Protein AF-A0A7Y4G0K8-F1 (afdb_monomer_lite)

Secondary structure (DSSP, 8-state):
-HHHHHHHHHHHHS-----GGGS-GGG--GGGGGGTTTPPB-TT-TT-----B--B--EEEETTTTEEEE-S--EEE--TTT-TTT-SSEEEPPBPPHHHHT-HHHHHHHHHHHTTS-GGG-S---

Structure (mmCIF, N/CA/C/O backbone):
data_AF-A0A7Y4G0K8-F1
#
_entry.id   AF-A0A7Y4G0K8-F1
#
loop_
_atom_site.group_PDB
_atom_site.id
_atom_site.type_symbol
_atom_site.label_atom_id
_atom_site.label_alt_id
_atom_site.label_comp_id
_atom_site.label_asym_id
_atom_site.label_entity_id
_atom_site.label_seq_id
_atom_site.pdbx_PDB_ins_code
_atom_site.Cartn_x
_atom_site.Cartn_y
_atom_site.Cartn_z
_atom_site.occupancy
_atom_site.B_iso_or_equiv
_atom_site.auth_seq_id
_atom_site.auth_comp_id
_atom_site.auth_asym_id
_atom_site.auth_atom_id
_atom_site.pdbx_PDB_model_num
ATOM 1 N N . MET A 1 1 ? -24.004 -2.822 13.584 1.00 57.66 1 MET A N 1
ATOM 2 C CA . MET A 1 1 ? -24.973 -2.844 12.466 1.00 57.66 1 MET A CA 1
ATOM 3 C C . MET A 1 1 ? -24.349 -2.423 11.131 1.00 57.66 1 MET A C 1
ATOM 5 O O . MET A 1 1 ? -24.134 -3.307 10.323 1.00 57.66 1 MET A O 1
ATOM 9 N N . GLN A 1 2 ? -23.970 -1.157 10.875 1.00 69.88 2 GLN A N 1
ATOM 10 C CA . GLN A 1 2 ? -23.407 -0.779 9.552 1.00 69.88 2 GLN A CA 1
ATOM 11 C C . GLN A 1 2 ? -22.048 -1.425 9.214 1.00 69.88 2 GLN A C 1
ATOM 13 O O . GLN A 1 2 ? -21.810 -1.792 8.070 1.00 69.88 2 GLN A O 1
ATOM 18 N N . GLN A 1 3 ? -21.141 -1.562 10.185 1.00 70.81 3 GLN A N 1
ATOM 19 C CA . GLN A 1 3 ? -19.851 -2.234 9.969 1.00 70.81 3 GLN A CA 1
ATOM 20 C C . GLN A 1 3 ? -20.017 -3.737 9.707 1.00 70.81 3 GLN A C 1
ATOM 22 O O . GLN A 1 3 ? -19.375 -4.275 8.821 1.00 70.81 3 GLN A O 1
ATOM 27 N N . GLU A 1 4 ? -20.927 -4.389 10.427 1.00 72.75 4 GLU A N 1
ATOM 28 C CA . GLU A 1 4 ? -21.232 -5.815 10.267 1.00 72.75 4 GLU A CA 1
ATOM 29 C C . GLU A 1 4 ? -21.841 -6.127 8.894 1.00 72.75 4 GLU A C 1
ATOM 31 O O . GLU A 1 4 ? -21.417 -7.072 8.236 1.00 72.75 4 GLU A O 1
ATOM 36 N N . ILE A 1 5 ? -22.771 -5.286 8.423 1.00 71.75 5 ILE A N 1
ATOM 37 C CA . ILE A 1 5 ? -23.307 -5.359 7.055 1.00 71.75 5 ILE A CA 1
ATOM 38 C C . ILE A 1 5 ? -22.166 -5.244 6.041 1.00 71.75 5 ILE A C 1
ATOM 40 O O . ILE A 1 5 ? -22.027 -6.095 5.171 1.00 71.75 5 ILE A O 1
ATOM 44 N N . ARG A 1 6 ? -21.291 -4.250 6.219 1.00 79.19 6 ARG A N 1
ATOM 45 C CA . ARG A 1 6 ? -20.119 -4.050 5.364 1.00 79.19 6 ARG A CA 1
ATOM 46 C C . ARG A 1 6 ? -19.201 -5.277 5.348 1.00 79.19 6 ARG A C 1
ATOM 48 O O . ARG A 1 6 ? -18.877 -5.781 4.280 1.00 79.19 6 ARG A O 1
ATOM 55 N N . THR A 1 7 ? -18.829 -5.831 6.498 1.00 82.75 7 THR A N 1
ATOM 56 C CA . THR A 1 7 ? -18.032 -7.070 6.554 1.00 82.75 7 THR A CA 1
ATOM 57 C C . THR A 1 7 ? -18.723 -8.241 5.841 1.00 82.75 7 THR A C 1
ATOM 59 O O . THR A 1 7 ? -18.045 -9.024 5.175 1.00 82.75 7 THR A O 1
ATOM 62 N N . ASN A 1 8 ? -20.054 -8.356 5.916 1.00 83.31 8 ASN A N 1
ATOM 63 C CA . ASN A 1 8 ? -20.803 -9.380 5.180 1.00 83.31 8 ASN A CA 1
ATOM 64 C C . ASN A 1 8 ? -20.737 -9.183 3.657 1.00 83.31 8 ASN A C 1
ATOM 66 O O . ASN A 1 8 ? -20.658 -10.177 2.932 1.00 83.31 8 ASN A O 1
ATOM 70 N N . ASP A 1 9 ? -20.694 -7.944 3.164 1.00 87.38 9 ASP A N 1
ATOM 71 C CA . ASP A 1 9 ? -20.495 -7.665 1.736 1.00 87.38 9 ASP A CA 1
ATOM 72 C C . ASP A 1 9 ? -19.121 -8.154 1.268 1.00 87.38 9 ASP A C 1
ATOM 74 O O . ASP A 1 9 ? -19.030 -8.847 0.257 1.00 87.38 9 ASP A O 1
ATOM 78 N N . LEU A 1 10 ? -18.059 -7.879 2.037 1.00 90.06 10 LEU A N 1
ATOM 79 C CA . LEU A 1 10 ? -16.711 -8.354 1.707 1.00 90.06 10 LEU A CA 1
ATOM 80 C C . LEU A 1 10 ? -16.649 -9.886 1.658 1.00 90.06 10 LEU A C 1
ATOM 82 O O . LEU A 1 10 ? -16.046 -10.449 0.747 1.00 90.06 10 LEU A O 1
ATOM 86 N N . VAL A 1 11 ? -17.278 -10.565 2.621 1.00 89.31 11 VAL A N 1
ATOM 87 C CA . VAL A 1 11 ? -17.294 -12.036 2.684 1.00 89.31 11 VAL A CA 1
ATOM 88 C C . VAL A 1 11 ? -18.122 -12.646 1.553 1.00 89.31 11 VAL A C 1
ATOM 90 O O . VAL A 1 11 ? -17.733 -13.677 1.013 1.00 89.31 11 VAL A O 1
ATOM 93 N N . SER A 1 12 ? -19.257 -12.041 1.204 1.00 91.06 12 SER A N 1
ATOM 94 C CA . SER A 1 12 ? -20.169 -12.591 0.195 1.00 91.06 12 SER A CA 1
ATOM 95 C C . SER A 1 12 ? -19.725 -12.293 -1.238 1.00 91.06 12 SER A C 1
ATOM 97 O O . SER A 1 12 ? -19.832 -13.166 -2.097 1.00 91.06 12 SER A O 1
ATOM 99 N N . ASN A 1 13 ? -19.181 -11.101 -1.489 1.00 93.38 13 ASN A N 1
ATOM 100 C CA . ASN A 1 13 ? -18.852 -10.631 -2.836 1.00 93.38 13 ASN A CA 1
ATOM 101 C C . ASN A 1 13 ? -17.353 -10.701 -3.160 1.00 93.38 13 ASN A C 1
ATOM 103 O O . ASN A 1 13 ? -16.966 -10.553 -4.316 1.00 93.38 13 ASN A O 1
ATOM 107 N N . GLY A 1 14 ? -16.489 -10.870 -2.153 1.00 91.12 14 GLY A N 1
ATOM 108 C CA . GLY A 1 14 ? -15.035 -10.746 -2.303 1.00 91.12 14 GLY A CA 1
ATOM 109 C C . GLY A 1 14 ? -14.544 -9.297 -2.432 1.00 91.12 14 GLY A C 1
ATOM 110 O O . GLY A 1 14 ? -13.345 -9.070 -2.576 1.00 91.12 14 GLY A O 1
ATOM 111 N N . TYR A 1 15 ? -15.448 -8.315 -2.364 1.00 91.81 15 TYR A N 1
ATOM 112 C CA . TYR A 1 15 ? -15.145 -6.884 -2.371 1.00 91.81 15 TYR A CA 1
ATOM 113 C C . TYR A 1 15 ? -16.204 -6.092 -1.595 1.00 91.81 15 TYR A C 1
ATOM 115 O O . TYR A 1 15 ? -17.302 -6.575 -1.328 1.00 91.81 15 TYR A O 1
ATOM 123 N N . MET A 1 16 ? -15.876 -4.845 -1.262 1.00 91.62 16 MET A N 1
ATOM 124 C CA . MET A 1 16 ? -16.789 -3.875 -0.663 1.00 91.62 16 MET A CA 1
ATOM 125 C C . MET A 1 16 ? -16.501 -2.490 -1.239 1.00 91.62 16 MET A C 1
ATOM 127 O O . MET A 1 16 ? -15.348 -2.170 -1.527 1.00 91.62 16 MET A O 1
ATOM 131 N N . ILE A 1 17 ? -17.536 -1.663 -1.382 1.00 90.94 17 ILE A N 1
ATOM 132 C CA . ILE A 1 17 ? -17.399 -0.255 -1.759 1.00 90.94 17 ILE A CA 1
ATOM 133 C C . ILE A 1 17 ? -17.688 0.609 -0.534 1.00 90.94 17 ILE A C 1
ATOM 135 O O . ILE A 1 17 ? -18.731 0.474 0.103 1.00 90.94 17 ILE A O 1
ATOM 139 N N . ILE A 1 18 ? -16.764 1.517 -0.222 1.00 89.62 18 ILE A N 1
ATOM 140 C CA . ILE A 1 18 ? -16.936 2.536 0.812 1.00 89.62 18 ILE A CA 1
ATOM 141 C C . ILE A 1 18 ? -16.902 3.891 0.114 1.00 89.62 18 ILE A C 1
ATOM 143 O O . ILE A 1 18 ? -15.868 4.308 -0.407 1.00 89.62 18 ILE A O 1
ATOM 147 N N . GLU A 1 19 ? -18.042 4.575 0.079 1.00 89.50 19 GLU A N 1
ATOM 148 C CA . GLU A 1 19 ? -18.097 5.936 -0.449 1.00 89.50 19 GLU A CA 1
ATOM 149 C C . GLU A 1 19 ? -17.283 6.898 0.430 1.00 89.50 19 GLU A C 1
ATOM 151 O O . GLU A 1 19 ? -17.257 6.779 1.656 1.00 89.50 19 GLU A O 1
ATOM 156 N N . SER A 1 20 ? -16.644 7.894 -0.192 1.00 87.50 20 SER A N 1
ATOM 157 C CA . SER A 1 20 ? -15.764 8.842 0.507 1.00 87.50 20 SER A CA 1
ATOM 158 C C . SER A 1 20 ? -16.469 9.588 1.649 1.00 87.50 20 SER A C 1
ATOM 160 O O . SER A 1 20 ? -15.874 9.817 2.696 1.00 87.50 20 SER A O 1
ATOM 162 N N . ASN A 1 21 ? -17.757 9.916 1.524 1.00 89.12 21 ASN A N 1
ATOM 163 C CA . ASN A 1 21 ? -18.563 10.517 2.602 1.00 89.12 21 ASN A CA 1
ATOM 164 C C . ASN A 1 21 ? -18.624 9.653 3.886 1.00 89.12 21 ASN A C 1
ATOM 166 O O . ASN A 1 21 ? -18.749 10.215 4.970 1.00 89.12 21 ASN A O 1
ATOM 170 N N . HIS A 1 22 ? -18.465 8.331 3.780 1.00 88.00 22 HIS A N 1
ATOM 171 C CA . HIS A 1 22 ? -18.461 7.378 4.892 1.00 88.00 22 HIS A CA 1
ATOM 172 C C . HIS A 1 22 ? -17.059 7.069 5.438 1.00 88.00 22 HIS A C 1
ATOM 174 O O . HIS A 1 22 ? -16.940 6.358 6.441 1.00 88.00 22 HIS A O 1
ATOM 180 N N . VAL A 1 23 ? -16.005 7.583 4.796 1.00 87.50 23 VAL A N 1
ATOM 181 C CA . VAL A 1 23 ? -14.631 7.500 5.301 1.00 87.50 23 VAL A CA 1
ATOM 182 C C . VAL A 1 23 ? -14.442 8.566 6.395 1.00 87.50 23 VAL A C 1
ATOM 184 O O . VAL A 1 23 ? -14.774 9.734 6.157 1.00 87.50 23 VAL A O 1
ATOM 187 N N . PRO A 1 24 ? -13.930 8.212 7.587 1.00 87.75 24 PRO A N 1
ATOM 188 C CA . PRO A 1 24 ? -13.683 9.177 8.656 1.00 87.75 24 PRO A CA 1
ATOM 189 C C . PRO A 1 24 ? -12.683 10.268 8.251 1.00 87.75 24 PRO A C 1
ATOM 191 O O . PRO A 1 24 ? -11.814 10.047 7.407 1.00 87.75 24 PRO A O 1
ATOM 194 N N . THR A 1 25 ? -12.798 11.459 8.838 1.00 85.50 25 THR A N 1
ATOM 195 C CA . THR A 1 25 ? -11.964 12.621 8.475 1.00 85.50 25 THR A CA 1
ATOM 196 C C . THR A 1 25 ? -10.484 12.396 8.784 1.00 85.50 25 THR A C 1
ATOM 198 O O . THR A 1 25 ? -9.627 12.852 8.040 1.00 85.50 25 THR A O 1
ATOM 201 N N . GLU A 1 26 ? -10.169 11.628 9.822 1.00 81.44 26 GLU A N 1
ATOM 202 C CA . GLU A 1 26 ? -8.812 11.209 10.182 1.00 81.44 26 GLU A CA 1
ATOM 203 C C . GLU A 1 26 ? -8.136 10.323 9.117 1.00 81.44 26 GLU A C 1
ATOM 205 O O . GLU A 1 26 ? -6.914 10.213 9.085 1.00 81.44 26 GLU A O 1
ATOM 210 N N . VAL A 1 27 ? -8.919 9.733 8.207 1.00 84.12 27 VAL A N 1
ATOM 211 C CA . VAL A 1 27 ? -8.442 8.967 7.040 1.00 84.12 27 VAL A CA 1
ATOM 212 C C . VAL A 1 27 ? -8.523 9.813 5.755 1.00 84.12 27 VAL A C 1
ATOM 214 O O . VAL A 1 27 ? -8.327 9.319 4.649 1.00 84.12 27 VAL A O 1
ATOM 217 N N . LYS A 1 28 ? -8.808 11.115 5.870 1.00 80.81 28 LYS A N 1
ATOM 218 C CA . LYS A 1 28 ? -8.868 12.076 4.761 1.00 80.81 28 LYS A CA 1
ATOM 219 C C . LYS A 1 28 ? -7.795 13.142 4.947 1.00 80.81 28 LYS A C 1
ATOM 221 O O . LYS A 1 28 ? -8.090 14.273 5.320 1.00 80.81 28 LYS A O 1
ATOM 226 N N . ASP A 1 29 ? -6.546 12.788 4.669 1.00 81.62 29 ASP A N 1
ATOM 227 C CA . ASP A 1 29 ? -5.457 13.764 4.627 1.00 81.62 29 ASP A CA 1
ATOM 228 C C . ASP A 1 29 ? -5.218 14.220 3.182 1.00 81.62 29 ASP A C 1
ATOM 230 O O . ASP A 1 29 ? -4.842 13.431 2.321 1.00 81.62 29 ASP A O 1
ATOM 234 N N . THR A 1 30 ? -5.442 15.502 2.892 1.00 78.44 30 THR A N 1
ATOM 235 C CA . THR A 1 30 ? -5.208 16.074 1.557 1.00 78.44 30 THR A CA 1
ATOM 236 C C . THR A 1 30 ? -3.724 16.272 1.248 1.00 78.44 30 THR A C 1
ATOM 238 O O . THR A 1 30 ? -3.350 16.374 0.077 1.00 78.44 30 THR A O 1
ATOM 241 N N . GLN A 1 31 ? -2.862 16.316 2.269 1.00 84.50 31 GLN A N 1
ATOM 242 C CA . GLN A 1 31 ? -1.422 16.532 2.107 1.00 84.50 31 GLN A CA 1
ATOM 243 C C . GLN A 1 31 ? -0.701 15.310 1.544 1.00 84.50 31 GLN A C 1
ATOM 245 O O . GLN A 1 31 ? 0.431 15.438 1.088 1.00 84.50 31 GLN A O 1
ATOM 250 N N . VAL A 1 32 ? -1.345 14.141 1.519 1.00 87.44 32 VAL A N 1
ATOM 251 C CA . VAL A 1 32 ? -0.743 12.914 0.978 1.00 87.44 32 VAL A CA 1
ATOM 252 C C . VAL A 1 32 ? -0.619 12.937 -0.541 1.00 87.44 32 VAL A C 1
ATOM 254 O O . VAL A 1 32 ? 0.181 12.193 -1.094 1.00 87.44 32 VAL A O 1
ATOM 257 N N . SER A 1 33 ? -1.362 13.816 -1.220 1.00 90.19 33 SER A N 1
ATOM 258 C CA . SER A 1 33 ? -1.291 13.988 -2.677 1.00 90.19 33 SER A CA 1
ATOM 259 C C . SER A 1 33 ? 0.134 14.261 -3.171 1.00 90.19 33 SER A C 1
ATOM 261 O O . SER A 1 33 ? 0.535 13.692 -4.181 1.00 90.19 33 SER A O 1
ATOM 263 N N . LYS A 1 34 ? 0.940 15.003 -2.398 1.00 92.50 34 LYS A N 1
ATOM 264 C CA . LYS A 1 34 ? 2.347 15.303 -2.718 1.00 92.50 34 LYS A CA 1
ATOM 265 C C . LYS A 1 34 ? 3.215 14.056 -2.939 1.00 92.50 34 LYS A C 1
ATOM 267 O O . LYS A 1 34 ? 4.219 14.126 -3.635 1.00 92.50 34 LYS A O 1
ATOM 272 N N . TYR A 1 35 ? 2.857 12.9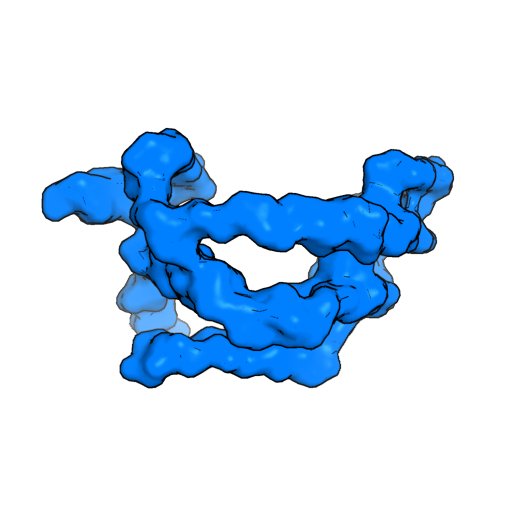10 -2.350 1.00 94.12 35 TYR A N 1
ATOM 273 C CA . TYR A 1 35 ? 3.614 11.663 -2.520 1.00 94.12 35 TYR A CA 1
ATOM 274 C C . TYR A 1 35 ? 3.407 11.027 -3.897 1.00 94.12 35 TYR A C 1
ATOM 276 O O . TYR A 1 35 ? 4.231 10.220 -4.319 1.00 94.12 35 TYR A O 1
ATOM 284 N N . TRP A 1 36 ? 2.330 11.388 -4.603 1.00 94.62 36 TRP A N 1
ATOM 285 C CA . TRP A 1 36 ? 2.112 10.980 -5.991 1.00 94.62 36 TRP A CA 1
ATOM 286 C C . TRP A 1 36 ? 2.930 11.812 -6.980 1.00 94.62 36 TRP A C 1
ATOM 288 O O . TRP A 1 36 ? 3.270 11.299 -8.043 1.00 94.62 36 TRP A O 1
ATOM 298 N N . ASP A 1 37 ? 3.295 13.044 -6.616 1.00 94.62 37 ASP A N 1
ATOM 299 C CA . ASP A 1 37 ? 4.116 13.926 -7.456 1.00 94.62 37 ASP A CA 1
ATOM 300 C C . ASP A 1 37 ? 5.590 13.471 -7.534 1.00 94.62 37 ASP A C 1
ATOM 302 O O . ASP A 1 37 ? 6.312 13.881 -8.439 1.00 94.62 37 ASP A O 1
ATOM 306 N N . ASP A 1 38 ? 6.031 12.601 -6.613 1.00 93.62 38 ASP A N 1
ATOM 307 C CA . ASP A 1 38 ? 7.403 12.073 -6.508 1.00 93.62 38 ASP A CA 1
ATOM 308 C C . ASP A 1 38 ? 7.460 10.535 -6.654 1.00 93.62 38 ASP A C 1
ATOM 310 O O . ASP A 1 38 ? 8.138 9.815 -5.908 1.00 93.62 38 ASP A O 1
ATOM 314 N N . LEU A 1 39 ? 6.697 9.989 -7.606 1.00 97.38 39 LEU A N 1
ATOM 315 C CA . LEU A 1 39 ? 6.764 8.565 -7.934 1.00 97.38 39 LEU A CA 1
ATOM 316 C C . LEU A 1 39 ? 7.797 8.301 -9.048 1.00 97.38 39 LEU A C 1
ATOM 318 O O . LEU A 1 39 ? 7.676 8.834 -10.153 1.00 97.38 39 LEU A O 1
ATOM 322 N N . PRO A 1 40 ? 8.792 7.428 -8.813 1.00 96.88 40 PRO A N 1
ATOM 323 C CA . PRO A 1 40 ? 9.754 7.037 -9.832 1.00 96.88 40 PRO A CA 1
ATOM 324 C C . PRO A 1 40 ? 9.131 6.047 -10.821 1.00 96.88 40 PRO A C 1
ATOM 326 O O . PRO A 1 40 ? 8.179 5.328 -10.502 1.00 96.88 40 PRO A O 1
ATOM 329 N N . LEU A 1 41 ? 9.694 5.989 -12.028 1.00 97.50 41 LEU A N 1
ATOM 330 C CA . LEU A 1 41 ? 9.284 5.052 -13.075 1.00 97.50 41 LEU A CA 1
ATOM 331 C C . LEU A 1 41 ? 9.440 3.588 -12.626 1.00 97.50 41 LEU A C 1
ATOM 333 O O . LEU A 1 41 ? 10.472 3.207 -12.078 1.00 97.50 41 LEU A O 1
ATOM 337 N N . ASP A 1 42 ? 8.443 2.748 -12.910 1.00 96.06 42 ASP A N 1
ATOM 338 C CA . ASP A 1 42 ? 8.533 1.299 -12.724 1.00 96.06 42 ASP A CA 1
ATOM 339 C C . ASP A 1 42 ? 9.393 0.670 -13.829 1.00 96.06 42 ASP A C 1
ATOM 341 O O . ASP A 1 42 ? 8.989 0.587 -14.988 1.00 96.06 42 ASP A O 1
ATOM 345 N N . THR A 1 43 ? 10.578 0.191 -13.457 1.00 94.12 43 THR A N 1
ATOM 346 C CA . THR A 1 43 ? 11.552 -0.418 -14.375 1.00 94.12 43 THR A CA 1
ATOM 347 C C . THR A 1 43 ? 11.331 -1.913 -14.622 1.00 94.12 43 THR A C 1
ATOM 349 O O . THR A 1 43 ? 12.059 -2.516 -15.407 1.00 94.12 43 THR A O 1
ATOM 352 N N . TYR A 1 44 ? 10.324 -2.528 -13.997 1.00 93.69 44 TYR A N 1
ATOM 353 C CA . TYR A 1 44 ? 10.007 -3.954 -14.139 1.00 93.69 44 TYR A CA 1
ATOM 354 C C . TYR A 1 44 ? 8.823 -4.216 -15.079 1.00 93.69 44 TYR A C 1
ATOM 356 O O . TYR A 1 44 ? 8.199 -5.278 -15.005 1.00 93.69 44 TYR A O 1
ATOM 364 N N . MET A 1 45 ? 8.477 -3.249 -15.930 1.00 94.06 45 MET A N 1
ATOM 365 C CA . MET A 1 45 ? 7.442 -3.377 -16.956 1.00 94.06 45 MET A CA 1
ATOM 366 C C . MET A 1 45 ? 7.939 -4.267 -18.103 1.00 94.06 45 MET A C 1
ATOM 368 O O . MET A 1 45 ? 8.738 -3.842 -18.934 1.00 94.06 45 MET A O 1
ATOM 372 N N . GLY A 1 46 ? 7.471 -5.517 -18.150 1.00 89.44 46 GLY A N 1
ATOM 373 C CA . GLY A 1 46 ? 7.874 -6.515 -19.148 1.00 89.44 46 GLY A CA 1
ATOM 374 C C . GLY A 1 46 ? 7.444 -6.198 -20.585 1.00 89.44 46 GLY A C 1
ATOM 375 O O . GLY A 1 46 ? 7.968 -6.793 -21.521 1.00 89.44 46 GLY A O 1
ATOM 376 N N . ASP A 1 47 ? 6.523 -5.253 -20.767 1.00 93.88 47 ASP A N 1
ATOM 377 C CA . ASP A 1 47 ? 6.112 -4.703 -22.062 1.00 93.88 47 ASP A CA 1
ATOM 378 C C . ASP A 1 47 ? 6.906 -3.444 -22.467 1.00 93.88 47 ASP A C 1
ATOM 380 O O . ASP A 1 47 ? 6.664 -2.881 -23.534 1.00 93.88 47 ASP A O 1
ATOM 384 N N . GLY A 1 48 ? 7.843 -2.985 -21.629 1.00 92.62 48 GLY A N 1
ATOM 385 C CA . GLY A 1 48 ? 8.601 -1.750 -21.841 1.00 92.62 48 GLY A CA 1
ATOM 386 C C . GLY A 1 48 ? 7.781 -0.467 -21.662 1.00 92.62 48 GLY A C 1
ATOM 387 O O . GLY A 1 48 ? 8.255 0.612 -22.021 1.00 92.62 48 GLY A O 1
ATOM 388 N N . GLY A 1 49 ? 6.558 -0.555 -21.130 1.00 94.06 49 GLY A N 1
ATOM 389 C CA . GLY A 1 49 ? 5.691 0.597 -20.917 1.00 94.06 49 GLY A CA 1
ATOM 390 C C . GLY A 1 49 ? 6.249 1.571 -19.878 1.00 94.06 49 GLY A C 1
ATOM 391 O O . GLY A 1 49 ? 6.768 1.169 -18.841 1.00 94.06 49 GLY A O 1
ATOM 392 N N . THR A 1 50 ? 6.085 2.873 -20.122 1.00 96.06 50 THR A N 1
ATOM 393 C CA . THR A 1 50 ? 6.548 3.940 -19.213 1.00 96.06 50 THR A CA 1
ATOM 394 C C . THR A 1 50 ? 5.422 4.603 -18.414 1.00 96.06 50 THR A C 1
ATOM 396 O O . THR A 1 50 ? 5.610 5.632 -17.772 1.00 96.06 50 THR A O 1
ATOM 399 N N . TYR A 1 51 ? 4.229 4.012 -18.449 1.00 95.62 51 TYR A N 1
ATOM 400 C CA . TYR A 1 51 ? 3.004 4.588 -17.893 1.00 95.62 51 TYR A CA 1
ATOM 401 C C . TYR A 1 51 ? 2.776 4.264 -16.410 1.00 95.62 51 TYR A C 1
ATOM 403 O O . TYR A 1 51 ? 1.768 4.679 -15.841 1.00 95.62 51 TYR A O 1
ATOM 411 N N . ARG A 1 52 ? 3.671 3.494 -15.778 1.00 96.75 52 ARG A N 1
ATOM 412 C CA . ARG A 1 52 ? 3.559 3.120 -14.366 1.00 96.75 52 ARG A CA 1
ATOM 413 C C . ARG A 1 52 ? 4.705 3.727 -13.572 1.00 96.75 52 ARG A C 1
ATOM 415 O O . ARG A 1 52 ? 5.864 3.445 -13.847 1.00 96.75 52 ARG A O 1
ATOM 422 N N . GLN A 1 53 ? 4.361 4.520 -12.566 1.00 97.75 53 GLN A N 1
ATOM 423 C CA . GLN A 1 53 ? 5.285 5.039 -11.563 1.00 97.75 53 GLN A CA 1
ATOM 424 C C . GLN A 1 53 ? 4.864 4.512 -10.195 1.00 97.75 53 GLN A C 1
ATOM 426 O O . GLN A 1 53 ? 3.664 4.400 -9.924 1.00 97.75 53 GLN A O 1
ATOM 431 N N . ARG A 1 54 ? 5.820 4.121 -9.349 1.00 96.94 54 ARG A N 1
ATOM 432 C CA . ARG A 1 54 ? 5.491 3.536 -8.045 1.00 96.94 54 ARG A CA 1
ATOM 433 C C . ARG A 1 54 ? 6.644 3.545 -7.053 1.00 96.94 54 ARG A C 1
ATOM 435 O O . ARG A 1 54 ? 7.801 3.373 -7.415 1.00 96.94 54 ARG A O 1
ATOM 442 N N . ARG A 1 55 ? 6.259 3.584 -5.781 1.00 96.25 55 ARG A N 1
ATOM 443 C CA . ARG A 1 55 ? 7.065 3.168 -4.631 1.00 96.25 55 ARG A CA 1
ATOM 444 C C . ARG A 1 55 ? 6.442 1.914 -4.010 1.00 96.25 55 ARG A C 1
ATOM 446 O O . ARG A 1 55 ? 5.285 1.584 -4.297 1.00 96.25 55 ARG A O 1
ATOM 453 N N . PHE A 1 56 ? 7.190 1.191 -3.187 1.00 95.88 56 PHE A N 1
ATOM 454 C CA . PHE A 1 56 ? 6.683 0.043 -2.434 1.00 95.88 56 PHE A CA 1
ATOM 455 C C . PHE A 1 56 ? 7.128 0.118 -0.975 1.00 95.88 56 PHE A C 1
ATOM 457 O O . PHE A 1 56 ? 8.229 0.555 -0.661 1.00 95.88 56 PHE A O 1
ATOM 464 N N . GLY A 1 57 ? 6.244 -0.298 -0.076 1.00 94.38 57 GLY A N 1
ATOM 465 C CA . GLY A 1 57 ? 6.517 -0.405 1.348 1.00 94.38 57 GLY A CA 1
ATOM 466 C C . GLY A 1 57 ? 5.736 -1.570 1.917 1.00 94.38 57 GLY A C 1
ATOM 467 O O . GLY A 1 57 ? 4.570 -1.763 1.569 1.00 94.38 57 GLY A O 1
ATOM 468 N N . SER A 1 58 ? 6.376 -2.342 2.784 1.00 94.50 58 SER A N 1
ATOM 469 C CA . SER A 1 58 ? 5.733 -3.415 3.529 1.00 94.50 58 SER A CA 1
ATOM 470 C C . SER A 1 58 ? 5.794 -3.099 5.022 1.00 94.50 58 SER A C 1
ATOM 472 O O . SER A 1 58 ? 6.733 -2.463 5.508 1.00 94.50 58 SER A O 1
ATOM 474 N N . PHE A 1 59 ? 4.752 -3.492 5.749 1.00 94.62 59 PHE A N 1
ATOM 475 C CA . PHE A 1 59 ? 4.601 -3.160 7.158 1.00 94.62 59 PHE A CA 1
ATOM 476 C C . PHE A 1 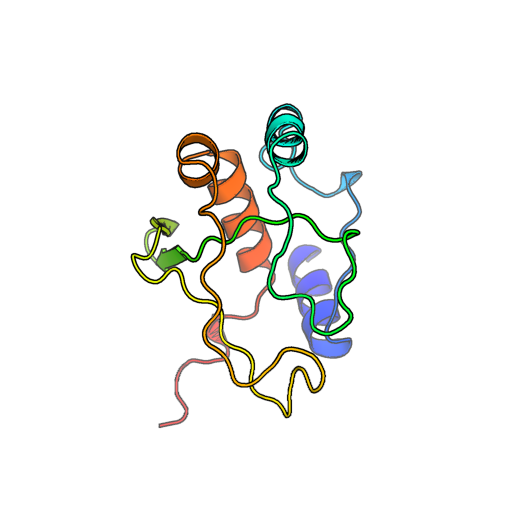59 ? 4.122 -4.376 7.942 1.00 94.62 59 PHE A C 1
ATOM 478 O O . PHE A 1 59 ? 3.254 -5.124 7.498 1.00 94.62 59 PHE A O 1
ATOM 485 N N . GLU A 1 60 ? 4.678 -4.537 9.134 1.00 94.00 60 GLU A N 1
ATOM 486 C CA . GLU A 1 60 ? 4.229 -5.476 10.148 1.00 94.00 60 GLU A CA 1
ATOM 487 C C . GLU A 1 60 ? 3.232 -4.756 11.058 1.00 94.00 60 GLU A C 1
ATOM 489 O O . GLU A 1 60 ? 3.530 -3.693 11.612 1.00 94.00 60 GLU A O 1
ATOM 494 N N . TYR A 1 61 ? 2.040 -5.333 11.201 1.00 93.25 61 TYR A N 1
ATOM 495 C CA . TYR A 1 61 ? 0.973 -4.781 12.028 1.00 93.25 61 TYR A CA 1
ATOM 496 C C . TYR A 1 61 ? 0.650 -5.721 13.191 1.00 93.25 61 TYR A C 1
ATOM 498 O O . TYR A 1 61 ? 0.366 -6.901 12.989 1.00 93.25 61 TYR A O 1
ATOM 506 N N . CYS A 1 62 ? 0.664 -5.198 14.417 1.00 91.62 62 CYS A N 1
ATOM 507 C CA . CYS A 1 62 ? 0.299 -5.950 15.613 1.00 91.62 62 CYS A CA 1
ATOM 508 C C . CYS A 1 62 ? -1.149 -5.652 16.019 1.00 91.62 62 CYS A C 1
ATOM 510 O O . CYS A 1 62 ? -1.450 -4.545 16.457 1.00 91.62 62 CYS A O 1
ATOM 512 N N . LEU A 1 63 ? -2.030 -6.656 15.943 1.00 87.81 63 LEU A N 1
ATOM 513 C CA . LEU A 1 63 ? -3.463 -6.508 16.243 1.00 87.81 63 LEU A CA 1
ATOM 514 C C . LEU A 1 63 ? -3.738 -6.033 17.678 1.00 87.81 63 LEU A C 1
ATOM 516 O O . LEU A 1 63 ? -4.588 -5.172 17.887 1.00 87.81 63 LEU A O 1
ATOM 520 N N . ASN A 1 64 ? -2.986 -6.544 18.657 1.00 87.62 64 ASN A N 1
ATOM 521 C CA . ASN A 1 64 ? -3.218 -6.247 20.074 1.00 87.62 64 ASN A CA 1
ATOM 522 C C . ASN A 1 64 ? -2.829 -4.812 20.452 1.00 87.62 64 ASN A C 1
ATOM 524 O O . ASN A 1 64 ? -3.504 -4.174 21.254 1.00 87.62 64 ASN A O 1
ATOM 528 N N . THR A 1 65 ? -1.728 -4.306 19.894 1.00 92.12 65 THR A N 1
ATOM 529 C CA . THR A 1 65 ? -1.190 -2.977 20.233 1.00 92.12 65 THR A CA 1
ATOM 530 C C . THR A 1 65 ? -1.539 -1.912 19.200 1.00 92.12 65 THR A C 1
ATOM 532 O O . THR A 1 65 ? -1.283 -0.731 19.432 1.00 92.12 65 THR A O 1
ATOM 535 N N . LYS A 1 66 ? -2.083 -2.316 18.044 1.00 90.06 66 LYS A N 1
ATOM 536 C CA . LYS A 1 66 ? -2.255 -1.480 16.847 1.00 90.06 66 LYS A CA 1
ATOM 537 C C . LYS A 1 66 ? -0.955 -0.797 16.405 1.00 90.06 66 LYS A C 1
ATOM 539 O O . LYS A 1 66 ? -0.964 0.302 15.842 1.00 90.06 66 LYS A O 1
ATOM 544 N N . ALA A 1 67 ? 0.181 -1.421 16.719 1.00 91.94 67 ALA A N 1
ATOM 545 C CA . ALA A 1 67 ? 1.490 -0.939 16.316 1.00 91.94 67 ALA A CA 1
ATOM 546 C C . ALA A 1 67 ? 1.731 -1.282 14.846 1.00 91.94 67 ALA A C 1
ATOM 548 O O . ALA A 1 67 ? 1.502 -2.415 14.424 1.00 91.94 67 ALA A O 1
ATOM 549 N N . LEU A 1 68 ? 2.220 -0.297 14.096 1.00 94.62 68 LEU A N 1
ATOM 550 C CA . LEU A 1 68 ? 2.629 -0.435 12.708 1.00 94.62 68 LEU A CA 1
ATOM 551 C C . LEU A 1 68 ? 4.138 -0.211 12.636 1.00 94.62 68 LEU A C 1
ATOM 553 O O . LEU A 1 68 ? 4.633 0.812 13.109 1.00 94.62 68 LEU A O 1
ATOM 557 N N . LYS A 1 69 ? 4.862 -1.159 12.052 1.00 94.25 69 LYS A N 1
ATOM 558 C CA . LYS A 1 69 ? 6.311 -1.083 11.872 1.00 94.25 69 LYS A CA 1
ATOM 559 C C . LYS A 1 69 ? 6.647 -1.328 10.407 1.00 94.25 69 LYS A C 1
ATOM 561 O O . LYS A 1 69 ? 6.223 -2.334 9.852 1.00 94.25 69 LYS A O 1
ATOM 566 N N . LYS A 1 70 ? 7.424 -0.438 9.784 1.00 94.62 70 LYS A N 1
ATOM 567 C CA . LYS A 1 70 ? 7.966 -0.674 8.435 1.00 94.62 70 LYS A CA 1
ATOM 568 C C . LYS A 1 70 ? 8.870 -1.911 8.480 1.00 94.62 70 LYS A C 1
ATOM 570 O O . LYS A 1 70 ? 9.749 -1.998 9.342 1.00 94.62 70 LYS A O 1
ATOM 575 N N . SER A 1 71 ? 8.616 -2.884 7.611 1.00 93.25 71 SER A N 1
ATOM 576 C CA . SER A 1 71 ? 9.452 -4.080 7.528 1.00 93.25 71 SER A CA 1
ATOM 577 C C . SER A 1 71 ? 10.771 -3.741 6.837 1.00 93.25 71 SER A C 1
ATOM 579 O O . SER A 1 71 ? 10.834 -2.847 5.994 1.00 93.25 71 SER A O 1
ATOM 581 N N . SER A 1 72 ? 11.830 -4.479 7.168 1.00 87.50 72 SER A N 1
ATOM 582 C CA . SER A 1 72 ? 13.094 -4.417 6.426 1.00 87.50 72 SER A CA 1
ATOM 583 C C . SER A 1 72 ? 13.014 -5.126 5.068 1.00 87.50 72 SER A C 1
ATOM 585 O O . SER A 1 72 ? 13.925 -4.995 4.253 1.00 87.50 72 SER A O 1
ATOM 587 N N . LEU A 1 73 ? 11.942 -5.887 4.818 1.00 83.75 73 LEU A N 1
ATOM 588 C CA . LEU A 1 73 ? 11.717 -6.586 3.562 1.00 83.75 73 LEU A CA 1
ATOM 589 C C . LEU A 1 73 ? 11.153 -5.638 2.497 1.00 83.75 73 LEU A C 1
ATOM 591 O O . LEU A 1 73 ? 9.977 -5.273 2.538 1.00 83.75 73 LEU A O 1
ATOM 595 N N . ASN A 1 74 ? 11.964 -5.282 1.504 1.00 82.31 74 ASN A N 1
ATOM 596 C CA . ASN A 1 74 ? 11.571 -4.328 0.462 1.00 82.31 74 ASN A CA 1
ATOM 597 C C . ASN A 1 74 ? 11.443 -4.934 -0.946 1.00 82.31 74 ASN A C 1
ATOM 599 O O . ASN A 1 74 ? 11.281 -4.196 -1.918 1.00 82.31 74 ASN A O 1
ATOM 603 N N . TYR A 1 75 ? 11.479 -6.265 -1.077 1.00 89.69 75 TYR A N 1
ATOM 604 C CA . TYR A 1 75 ? 11.189 -6.908 -2.356 1.00 89.69 75 TYR A CA 1
ATOM 605 C C .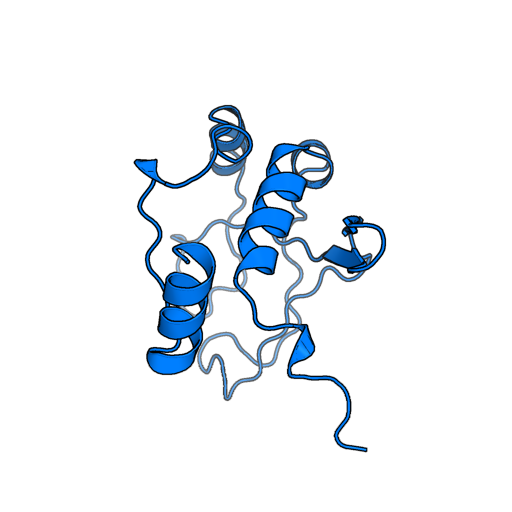 TYR A 1 75 ? 9.721 -7.325 -2.464 1.00 89.69 75 TYR A C 1
ATOM 607 O O . TYR A 1 75 ? 9.112 -7.851 -1.534 1.00 89.69 75 TYR A O 1
ATOM 615 N N . PHE A 1 76 ? 9.167 -7.131 -3.655 1.00 92.81 76 PHE A N 1
ATOM 616 C CA . PHE A 1 76 ? 7.845 -7.582 -4.045 1.00 92.81 76 PHE A CA 1
ATOM 617 C C . PHE A 1 76 ? 7.966 -8.756 -5.016 1.00 92.81 76 PHE A C 1
ATOM 619 O O . PHE A 1 76 ? 8.467 -8.608 -6.137 1.00 92.81 76 PHE A O 1
ATOM 626 N N . TYR A 1 77 ? 7.475 -9.921 -4.597 1.00 94.00 77 TYR A N 1
ATOM 627 C CA . TYR A 1 77 ? 7.443 -11.128 -5.416 1.00 94.00 77 TYR A CA 1
ATOM 628 C C . TYR A 1 77 ? 6.021 -11.444 -5.881 1.00 94.00 77 TYR A C 1
ATOM 630 O O . TYR A 1 77 ? 5.063 -11.381 -5.114 1.00 94.00 77 TYR A O 1
ATOM 638 N N . GLN A 1 78 ? 5.895 -11.827 -7.149 1.00 94.12 78 GLN A N 1
ATOM 639 C CA . GLN A 1 78 ? 4.704 -12.480 -7.688 1.00 94.12 78 GLN A CA 1
ATOM 640 C C . GLN A 1 78 ? 5.158 -13.710 -8.466 1.00 94.12 78 GLN A C 1
ATOM 642 O O . GLN A 1 78 ? 6.117 -13.621 -9.235 1.00 94.12 78 GLN A O 1
ATOM 647 N N . SER A 1 79 ? 4.473 -14.842 -8.300 1.00 96.06 79 SER A N 1
ATOM 648 C CA . SER A 1 79 ? 4.712 -16.011 -9.149 1.00 96.06 79 SER A CA 1
ATOM 649 C C . SER A 1 79 ? 4.267 -15.731 -10.589 1.00 96.06 79 SER A C 1
ATOM 651 O O . SER A 1 79 ? 3.486 -14.808 -10.847 1.00 96.06 79 SER A O 1
ATOM 653 N N . LYS A 1 80 ? 4.740 -16.545 -11.539 1.00 95.06 80 LYS A N 1
ATOM 654 C CA . LYS A 1 80 ? 4.261 -16.484 -12.929 1.00 95.06 80 LYS A CA 1
ATOM 655 C C . LYS A 1 80 ? 2.786 -16.867 -13.059 1.00 95.06 80 LYS A C 1
ATOM 657 O O . LYS A 1 80 ? 2.119 -16.340 -13.938 1.00 95.06 80 LYS A O 1
ATOM 662 N N . ASP A 1 81 ? 2.272 -17.700 -12.158 1.00 97.00 81 ASP A N 1
ATOM 663 C CA . ASP A 1 81 ? 0.850 -18.064 -12.142 1.00 97.00 81 ASP A CA 1
ATOM 664 C C . ASP A 1 81 ? -0.041 -16.865 -11.779 1.00 97.00 81 ASP A C 1
ATOM 666 O O . ASP A 1 81 ? -1.141 -16.727 -12.303 1.00 97.00 81 ASP A O 1
ATOM 670 N N . ILE A 1 82 ? 0.445 -15.966 -10.911 1.00 93.38 82 ILE A N 1
ATOM 671 C CA . ILE A 1 82 ? -0.268 -14.743 -10.505 1.00 93.38 82 ILE 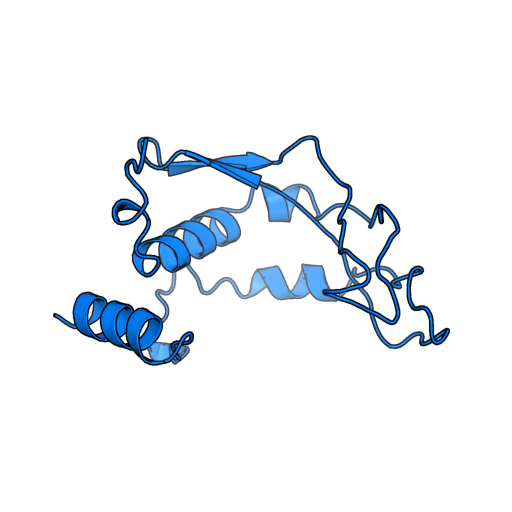A CA 1
ATOM 672 C C . ILE A 1 82 ? -0.077 -13.618 -11.530 1.00 93.38 82 ILE A C 1
ATOM 674 O O . ILE A 1 82 ? -1.009 -12.872 -11.822 1.00 93.38 82 ILE A O 1
ATOM 678 N N . ASN A 1 83 ? 1.141 -13.451 -12.050 1.00 93.75 83 ASN A N 1
ATOM 679 C CA . ASN A 1 83 ? 1.478 -12.406 -13.013 1.00 93.75 83 ASN A CA 1
ATOM 680 C C . ASN A 1 83 ? 2.306 -13.004 -14.158 1.00 93.75 83 ASN A C 1
ATOM 682 O O . ASN A 1 83 ? 3.536 -12.976 -14.090 1.00 93.75 83 ASN A O 1
ATOM 686 N N . PRO A 1 84 ? 1.665 -13.522 -15.220 1.00 93.25 84 PRO A N 1
ATOM 687 C CA . PRO A 1 84 ? 2.379 -14.160 -16.325 1.00 93.25 84 PRO A CA 1
ATOM 688 C C . PRO A 1 84 ? 3.387 -13.241 -17.026 1.00 93.25 84 PRO A C 1
ATOM 690 O O . PRO A 1 84 ? 4.416 -13.712 -17.501 1.00 93.25 84 PRO A O 1
ATOM 693 N N . LEU A 1 85 ? 3.109 -11.931 -17.062 1.00 91.81 85 LEU A N 1
ATOM 694 C CA . LEU A 1 85 ? 3.938 -10.939 -17.750 1.00 91.81 85 LEU A CA 1
ATOM 695 C C . LEU A 1 85 ? 5.178 -10.532 -16.938 1.00 91.81 85 LEU A C 1
ATOM 697 O O . LEU A 1 85 ? 6.258 -10.406 -17.500 1.00 91.81 85 LEU A O 1
ATOM 701 N N . ASN A 1 86 ? 5.030 -10.309 -15.627 1.00 90.38 86 ASN A N 1
ATOM 702 C CA . ASN A 1 86 ? 6.087 -9.713 -14.791 1.00 90.38 86 ASN A CA 1
ATOM 703 C C . ASN A 1 86 ? 6.492 -10.573 -13.576 1.00 90.38 86 ASN A C 1
ATOM 705 O O . ASN A 1 86 ? 7.221 -10.099 -12.702 1.00 90.38 86 ASN A O 1
ATOM 709 N N . GLY A 1 87 ? 5.959 -11.789 -13.454 1.00 93.50 87 GLY A N 1
ATOM 710 C CA . GLY A 1 87 ? 6.195 -12.696 -12.332 1.00 93.50 87 GLY A CA 1
ATOM 711 C C . GLY A 1 87 ? 7.475 -13.524 -12.462 1.00 93.50 87 GLY A C 1
ATOM 712 O O . GLY A 1 87 ? 8.075 -13.644 -13.529 1.00 93.50 87 GLY A O 1
ATOM 713 N N . GLY A 1 88 ? 7.880 -14.138 -11.351 1.00 94.06 88 GLY A N 1
ATOM 714 C CA . GLY A 1 88 ? 9.067 -14.991 -11.249 1.00 94.06 88 GLY A CA 1
ATOM 715 C C . GLY A 1 88 ? 10.336 -14.277 -10.780 1.00 94.06 88 GLY A C 1
ATOM 716 O O . GLY A 1 88 ? 11.328 -14.952 -10.530 1.00 94.06 88 GLY A O 1
ATOM 717 N N . ASN A 1 89 ? 10.294 -12.955 -10.595 1.00 91.69 89 ASN A N 1
ATOM 718 C CA . ASN A 1 89 ? 11.427 -12.149 -10.140 1.00 91.69 89 ASN A CA 1
ATOM 719 C C . ASN A 1 89 ? 11.114 -11.460 -8.805 1.00 91.69 89 ASN A C 1
ATOM 721 O O . ASN A 1 89 ? 9.995 -10.986 -8.590 1.00 91.69 89 ASN A O 1
ATOM 725 N N . ASN A 1 90 ? 12.123 -11.347 -7.939 1.00 92.69 90 ASN A N 1
ATOM 726 C CA . ASN A 1 90 ? 12.078 -10.441 -6.792 1.00 92.69 90 ASN A CA 1
ATOM 727 C C . ASN A 1 90 ? 12.305 -9.016 -7.300 1.00 92.69 90 ASN A C 1
ATOM 729 O O . ASN A 1 90 ? 13.350 -8.736 -7.885 1.00 92.69 90 ASN A O 1
ATOM 733 N N . ARG A 1 91 ? 11.326 -8.131 -7.103 1.00 94.12 91 ARG A N 1
ATOM 734 C CA . ARG A 1 91 ? 11.408 -6.736 -7.549 1.00 94.12 91 ARG A CA 1
ATOM 735 C C . ARG A 1 91 ? 11.633 -5.823 -6.366 1.00 94.12 91 ARG A C 1
ATOM 737 O O . ARG A 1 91 ? 10.786 -5.763 -5.480 1.00 94.12 91 ARG A O 1
ATOM 744 N N . THR A 1 92 ? 12.737 -5.099 -6.386 1.00 94.56 92 THR A N 1
ATOM 745 C CA . THR A 1 92 ? 12.999 -4.025 -5.431 1.00 94.56 92 THR A CA 1
ATOM 746 C C . THR A 1 92 ? 12.599 -2.714 -6.086 1.00 94.56 92 THR A C 1
ATOM 748 O O . THR A 1 92 ? 13.203 -2.326 -7.086 1.00 94.56 92 THR A O 1
ATOM 751 N N . PHE A 1 93 ? 11.548 -2.084 -5.568 1.00 94.69 93 PHE A N 1
ATOM 752 C CA . PHE A 1 93 ? 11.136 -0.738 -5.966 1.00 94.69 93 PHE A CA 1
ATOM 753 C C . PHE A 1 93 ? 11.742 0.289 -5.014 1.00 94.69 93 PHE A C 1
ATOM 755 O O . PHE A 1 93 ? 12.221 -0.069 -3.940 1.00 94.69 93 PHE A O 1
ATOM 762 N N . GLU A 1 94 ? 11.667 1.562 -5.391 1.00 94.94 94 GLU A N 1
ATOM 763 C CA . GLU A 1 94 ? 11.974 2.647 -4.468 1.00 94.94 94 GLU A CA 1
ATOM 764 C C . GLU A 1 94 ? 11.042 2.599 -3.255 1.00 94.94 94 GLU A C 1
ATOM 766 O O . GLU A 1 94 ? 9.832 2.365 -3.376 1.00 94.94 94 GLU A O 1
ATOM 771 N N . ASP A 1 95 ? 11.623 2.822 -2.083 1.00 95.19 95 ASP A N 1
ATOM 772 C CA . ASP A 1 95 ? 10.898 2.798 -0.823 1.00 95.19 95 ASP A CA 1
ATOM 773 C C . ASP A 1 95 ? 9.859 3.927 -0.779 1.00 95.19 95 ASP A C 1
ATOM 775 O O . ASP A 1 95 ? 10.042 5.015 -1.337 1.00 95.19 95 ASP A O 1
ATOM 779 N N . VAL A 1 96 ? 8.752 3.682 -0.082 1.00 94.62 96 VAL A N 1
ATOM 780 C CA . VAL A 1 96 ? 7.839 4.752 0.345 1.00 94.62 96 VAL A CA 1
ATOM 781 C C . VAL A 1 96 ? 8.579 5.769 1.221 1.00 94.62 96 VAL A C 1
ATOM 783 O O . VAL A 1 96 ? 9.406 5.381 2.050 1.00 94.62 96 VAL A O 1
ATOM 786 N N . CYS A 1 97 ? 8.255 7.056 1.056 1.00 94.50 97 CYS A N 1
ATOM 787 C CA . CYS A 1 97 ? 8.887 8.148 1.797 1.00 94.50 97 CYS A CA 1
ATOM 788 C C . CYS A 1 97 ? 8.778 7.934 3.317 1.00 94.50 97 CYS A C 1
ATOM 790 O O . CYS A 1 97 ? 7.775 7.404 3.811 1.00 94.50 97 CYS A O 1
ATOM 792 N N . ASP A 1 98 ? 9.804 8.331 4.069 1.00 93.75 98 ASP A N 1
ATOM 793 C CA . ASP A 1 98 ? 9.860 8.084 5.516 1.00 93.75 98 ASP A CA 1
ATOM 794 C C . ASP A 1 98 ? 8.779 8.858 6.284 1.00 93.75 98 ASP A C 1
ATOM 796 O O . ASP A 1 98 ? 8.168 8.326 7.215 1.00 93.75 98 ASP A O 1
ATOM 800 N N . ASP A 1 99 ? 8.480 10.086 5.858 1.00 93.81 99 ASP A N 1
ATOM 801 C CA . ASP A 1 99 ? 7.401 10.903 6.418 1.00 93.81 99 ASP A CA 1
ATOM 802 C C . ASP A 1 99 ? 6.017 10.300 6.121 1.00 93.81 99 ASP A C 1
ATOM 804 O O . ASP A 1 99 ? 5.161 10.269 7.001 1.00 93.81 99 ASP A O 1
ATOM 808 N N . PHE A 1 100 ? 5.811 9.721 4.933 1.00 93.62 100 PHE A N 1
ATOM 809 C CA . PHE A 1 100 ? 4.594 8.963 4.629 1.00 93.62 100 PHE A CA 1
ATOM 810 C C . PHE A 1 100 ? 4.489 7.695 5.485 1.00 93.62 100 PHE A C 1
ATOM 812 O O . PHE A 1 100 ? 3.442 7.418 6.073 1.00 93.62 100 PHE A O 1
ATOM 819 N N . SER A 1 101 ? 5.589 6.944 5.593 1.00 93.75 101 SER A N 1
ATOM 820 C CA . SER A 1 101 ? 5.669 5.683 6.343 1.00 93.75 101 SER A CA 1
ATOM 821 C C . SER A 1 101 ? 5.392 5.852 7.835 1.00 93.75 101 SER A C 1
ATOM 823 O O . SER A 1 101 ? 4.935 4.913 8.484 1.00 93.75 101 SER A O 1
ATOM 825 N N . SER A 1 102 ? 5.687 7.033 8.377 1.00 92.56 102 SER A N 1
ATOM 826 C CA . SER A 1 102 ? 5.466 7.390 9.780 1.00 92.56 102 SER A CA 1
ATOM 827 C C . SER A 1 102 ? 4.212 8.241 10.004 1.00 92.56 102 SER A C 1
ATOM 829 O O . SER A 1 102 ? 3.936 8.619 11.140 1.00 92.56 102 SER A O 1
ATOM 831 N N . SER A 1 103 ? 3.436 8.524 8.951 1.00 91.38 103 SER A N 1
ATOM 832 C CA . SER A 1 103 ? 2.270 9.403 9.039 1.00 91.38 103 SER A CA 1
ATOM 833 C C . SER A 1 103 ? 1.115 8.788 9.837 1.00 91.38 103 SER A C 1
ATOM 835 O O . SER A 1 103 ? 0.780 7.604 9.700 1.00 91.38 103 SER A O 1
ATOM 837 N N . ASP A 1 104 ? 0.429 9.629 10.615 1.00 90.44 104 ASP A N 1
ATOM 838 C CA . ASP A 1 104 ? -0.814 9.248 11.296 1.00 90.44 104 ASP A CA 1
ATOM 839 C C . ASP A 1 104 ? -1.917 8.877 10.300 1.00 90.44 104 ASP A C 1
ATOM 841 O O . ASP A 1 104 ? -2.751 8.016 10.593 1.00 90.44 104 ASP A O 1
ATOM 845 N N . PHE A 1 105 ? -1.886 9.466 9.101 1.00 91.62 105 PHE A N 1
ATOM 846 C CA . PHE A 1 105 ? -2.762 9.098 7.996 1.00 91.62 105 PHE A CA 1
ATOM 847 C C . PHE A 1 105 ? -2.623 7.615 7.637 1.00 91.62 105 PHE A C 1
ATOM 849 O O . PHE A 1 105 ? -3.617 6.890 7.656 1.00 91.62 105 PHE A O 1
ATOM 856 N N . LEU A 1 106 ? -1.404 7.137 7.348 1.00 92.94 106 LEU A N 1
ATOM 857 C CA . LEU A 1 106 ? -1.184 5.749 6.930 1.00 92.94 106 LEU A CA 1
ATOM 858 C C . LEU A 1 106 ? -1.622 4.773 8.026 1.00 92.94 106 LEU A C 1
ATOM 860 O O . LEU A 1 106 ? -2.296 3.779 7.747 1.00 92.94 106 LEU A O 1
ATOM 864 N N . LYS A 1 107 ? -1.290 5.082 9.284 1.00 92.62 107 LYS A N 1
ATOM 865 C CA . LYS A 1 107 ? -1.712 4.283 10.439 1.00 92.62 107 LYS A CA 1
ATOM 866 C C . LYS A 1 107 ? -3.237 4.242 10.573 1.00 92.62 107 LYS A C 1
ATOM 868 O O . LYS A 1 107 ? -3.796 3.166 10.787 1.00 92.62 107 LYS A O 1
ATOM 873 N N . SER A 1 108 ? -3.909 5.382 10.430 1.00 92.38 108 SER A N 1
ATOM 874 C CA . SER A 1 108 ? -5.372 5.485 10.519 1.00 92.38 108 SER A CA 1
ATOM 875 C C . SER A 1 108 ? -6.062 4.750 9.371 1.00 92.38 108 SER A C 1
ATOM 877 O O . SER A 1 108 ? -7.017 4.015 9.614 1.00 92.38 108 SER A O 1
ATOM 879 N N . LEU A 1 109 ? -5.532 4.853 8.149 1.00 92.69 109 LEU A N 1
ATOM 880 C CA . LEU A 1 109 ? -6.020 4.124 6.980 1.00 92.69 109 LEU A CA 1
ATOM 881 C C . LEU A 1 109 ? -5.896 2.607 7.159 1.00 92.69 109 LEU A C 1
ATOM 883 O O . LEU A 1 109 ? -6.859 1.883 6.920 1.00 92.69 109 LEU A O 1
ATOM 887 N N . ILE A 1 110 ? -4.737 2.116 7.610 1.00 93.56 110 ILE A N 1
ATOM 888 C CA . ILE A 1 110 ? -4.528 0.681 7.848 1.00 93.56 110 ILE A CA 1
ATOM 889 C C . ILE A 1 110 ? -5.474 0.172 8.938 1.00 93.56 110 ILE A C 1
ATOM 891 O O . ILE A 1 110 ? -6.134 -0.843 8.729 1.00 93.56 110 ILE A O 1
ATOM 895 N N . ASN A 1 111 ? -5.592 0.886 10.064 1.00 91.44 111 ASN A N 1
ATOM 896 C CA . ASN A 1 111 ? -6.544 0.541 11.125 1.00 91.44 111 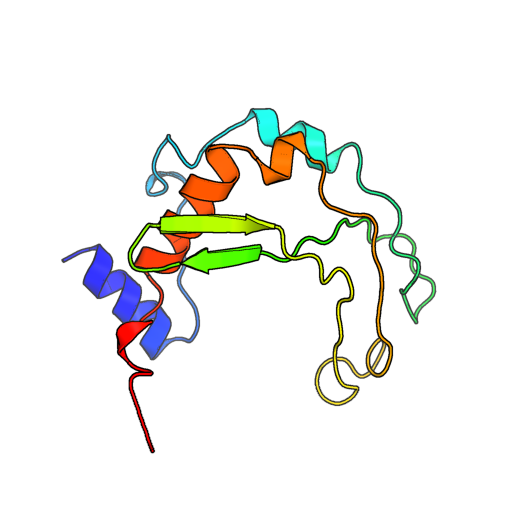ASN A CA 1
ATOM 897 C C . ASN A 1 111 ? -7.976 0.448 10.583 1.00 91.44 111 ASN A C 1
ATOM 899 O O . ASN A 1 111 ? -8.648 -0.557 10.797 1.00 91.44 111 ASN A O 1
ATOM 903 N N . TYR A 1 112 ? -8.407 1.470 9.842 1.00 91.19 112 TYR A N 1
ATOM 904 C CA . TYR A 1 112 ? -9.741 1.528 9.258 1.00 91.19 112 TYR A CA 1
ATOM 905 C C . TYR A 1 112 ? -10.001 0.364 8.297 1.00 91.19 112 TYR A C 1
ATOM 907 O O . TYR A 1 112 ? -11.057 -0.252 8.354 1.00 91.19 112 TYR A O 1
ATOM 915 N N . CYS A 1 113 ? -9.040 0.006 7.440 1.00 90.88 113 CYS A N 1
ATOM 916 C CA . CYS A 1 113 ? -9.174 -1.148 6.550 1.00 90.88 113 CYS A CA 1
ATOM 917 C C . CYS A 1 113 ? -9.265 -2.474 7.324 1.00 90.88 113 CYS A C 1
ATOM 919 O O . CYS A 1 113 ? -10.084 -3.330 6.984 1.00 90.88 113 CYS A O 1
ATOM 921 N N . LEU A 1 114 ? -8.445 -2.653 8.366 1.00 90.25 114 LEU A N 1
ATOM 922 C CA . LEU A 1 114 ? -8.416 -3.880 9.169 1.00 90.25 114 LEU A CA 1
ATOM 923 C C . LEU A 1 114 ? -9.713 -4.104 9.955 1.00 90.25 114 LEU A C 1
ATOM 925 O O . LEU A 1 114 ? -10.095 -5.255 10.146 1.00 90.25 114 LEU A O 1
ATOM 929 N N . ASP A 1 115 ? -10.431 -3.039 10.316 1.00 87.75 115 ASP A N 1
ATOM 930 C CA . ASP A 1 115 ? -11.747 -3.111 10.965 1.00 87.75 115 ASP A CA 1
ATOM 931 C C . ASP A 1 115 ? -12.819 -3.821 10.105 1.00 87.75 115 ASP A C 1
ATOM 933 O O . ASP A 1 115 ? -13.860 -4.232 10.628 1.00 87.75 115 ASP A O 1
ATOM 937 N N . PHE A 1 116 ? -12.587 -3.992 8.798 1.00 88.00 116 PHE A N 1
ATOM 938 C CA . PHE A 1 116 ? -13.489 -4.720 7.896 1.00 88.00 116 PHE A CA 1
ATOM 939 C C . PHE A 1 116 ? -13.021 -6.137 7.567 1.00 88.00 116 PHE A C 1
ATOM 941 O O . PHE A 1 116 ? -13.837 -6.961 7.143 1.00 88.00 116 PHE A O 1
ATOM 948 N N . ILE A 1 117 ? -11.731 -6.432 7.742 1.00 86.94 117 ILE A N 1
ATOM 949 C CA . ILE A 1 117 ? -11.170 -7.741 7.418 1.00 86.94 117 ILE A CA 1
ATOM 950 C C . ILE A 1 117 ? -11.530 -8.706 8.558 1.00 86.94 117 ILE A C 1
ATOM 952 O O . ILE A 1 117 ? -11.273 -8.410 9.724 1.00 86.94 117 ILE A O 1
ATOM 956 N N . PRO A 1 118 ? -12.105 -9.887 8.271 1.00 80.56 118 PRO A N 1
ATOM 957 C CA . PRO A 1 118 ? -12.452 -10.868 9.296 1.00 80.56 118 PRO A CA 1
ATOM 958 C C . PRO A 1 118 ? -11.202 -11.626 9.786 1.00 80.56 118 PRO A C 1
ATOM 960 O O . PRO A 1 118 ? -11.070 -12.832 9.582 1.00 80.56 118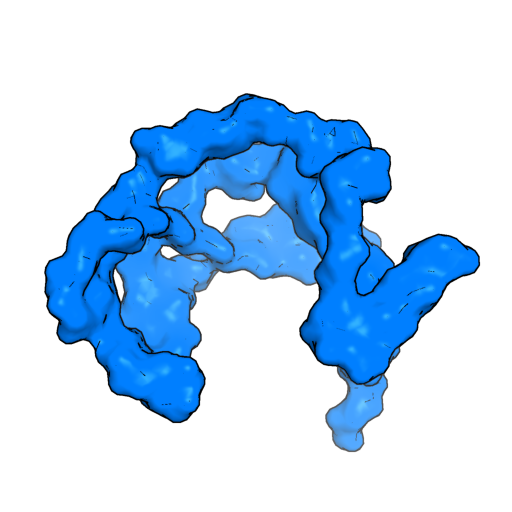 PRO A O 1
ATOM 963 N N . ILE A 1 119 ? -10.274 -10.916 10.431 1.00 74.75 119 ILE A N 1
ATOM 964 C CA . ILE A 1 119 ? -8.949 -11.423 10.828 1.00 74.75 119 ILE A CA 1
ATOM 965 C C . ILE A 1 119 ? -9.068 -12.579 11.838 1.00 74.75 119 ILE A C 1
ATOM 967 O O . ILE A 1 119 ? -8.335 -13.561 11.748 1.00 74.75 119 ILE A O 1
ATOM 971 N N . ASN A 1 120 ? -10.079 -12.542 12.711 1.00 63.69 120 ASN A N 1
ATOM 972 C CA . ASN A 1 120 ? -10.323 -13.572 13.731 1.00 63.69 120 ASN A CA 1
ATOM 973 C C . ASN A 1 120 ? -10.944 -14.876 13.186 1.00 63.69 120 ASN A C 1
ATOM 975 O O . ASN A 1 120 ? -11.224 -15.785 13.960 1.00 63.69 120 ASN A O 1
ATOM 979 N N . LYS A 1 121 ? -11.178 -15.007 11.869 1.00 51.56 121 LYS A N 1
ATOM 980 C CA . LYS A 1 121 ? -11.650 -16.272 11.264 1.00 51.56 121 LYS A CA 1
ATOM 981 C C . LYS A 1 121 ? -10.516 -17.217 10.844 1.00 51.56 121 LYS A C 1
ATOM 983 O O . LYS A 1 121 ? -10.802 -18.319 10.386 1.00 51.56 121 LYS A O 1
ATOM 988 N N . PHE A 1 122 ? -9.256 -16.810 11.012 1.00 46.25 122 PHE A N 1
ATOM 989 C CA . PHE A 1 122 ? -8.075 -17.627 10.703 1.00 46.25 122 PHE A CA 1
ATOM 990 C C . PHE A 1 122 ? -7.353 -18.162 11.950 1.00 46.25 122 PHE A C 1
ATOM 992 O O . PHE A 1 122 ? -6.237 -18.670 11.835 1.00 46.25 122 PHE A O 1
ATOM 999 N N . GLU A 1 123 ? -7.976 -18.104 13.133 1.00 41.34 123 GLU A N 1
ATOM 1000 C CA . GLU A 1 123 ? -7.486 -18.863 14.285 1.00 41.34 123 GLU A CA 1
ATOM 1001 C C . GLU A 1 123 ? -7.632 -20.372 14.016 1.00 41.34 123 GLU A C 1
ATOM 1003 O O . GLU A 1 123 ? -8.710 -20.949 14.122 1.00 41.34 123 GLU A O 1
ATOM 1008 N N . GLY A 1 124 ? -6.518 -20.998 13.628 1.00 38.62 124 GLY A N 1
ATOM 1009 C CA . GLY A 1 124 ? -6.212 -22.405 13.879 1.00 38.62 124 GLY A CA 1
ATOM 1010 C C . GLY A 1 124 ? -7.092 -23.455 13.197 1.00 38.62 124 GLY A C 1
ATOM 1011 O O . GLY A 1 124 ? -7.945 -24.070 13.831 1.00 38.62 124 GLY A O 1
ATOM 1012 N N . LYS A 1 125 ? -6.741 -23.827 11.962 1.00 29.31 125 LYS A N 1
ATOM 1013 C CA . LYS A 1 125 ? -6.642 -25.263 11.662 1.00 29.31 125 LYS A CA 1
ATOM 1014 C C . LYS A 1 125 ? -5.184 -25.666 11.863 1.00 29.31 125 LYS A C 1
ATOM 1016 O O . LYS A 1 125 ? -4.365 -25.431 10.979 1.00 29.31 125 LYS A O 1
ATOM 1021 N N . ASN A 1 126 ? -4.888 -26.181 13.056 1.00 36.38 126 ASN A N 1
ATOM 1022 C CA . ASN A 1 126 ? -3.809 -27.157 13.215 1.00 36.38 126 ASN A CA 1
ATOM 1023 C C . ASN A 1 126 ? -4.196 -28.439 12.473 1.00 36.38 126 ASN A C 1
ATOM 1025 O O . ASN A 1 126 ? -5.411 -28.753 12.465 1.00 36.38 126 ASN A O 1
#

Radius of gyration: 17.26 Å; chains: 1; bounding box: 38×44×42 Å

Foldseek 3Di:
DVLVVQLVCCVPVVDGDDDPVNDDVLLVDPVCVVQVVPFAFDPQQLVPDRPDTDADWDWDADPVVLDIGTDPDQWDADACVRPVRRHDDTDHGHHRDPCVSPDSNVSSVVVVVVSSDPPVVPPDPD

InterPro domains:
  IPR018724 2OG-Fe dioxygenase [PF10014] (34-118)

pLDDT: mean 87.73, std 12.58, range [29.31, 97.75]

Sequence (126 aa):
MQQEIRTNDLVSNGYMIIESNHVPTEVKDTQVSKYWDDLPLDTYMGDGGTYRQRRFGSFEYCLNTKALKKSSLNYFYQSKDINPLNGGNNRTFEDVCDDFSSSDFLKSLINYCLDFIPINKFEGKN

Organism: Vibrio splendidus (NCBI:txid29497)